Protein AF-A0A1X0BZA3-F1 (afdb_monomer)

Sec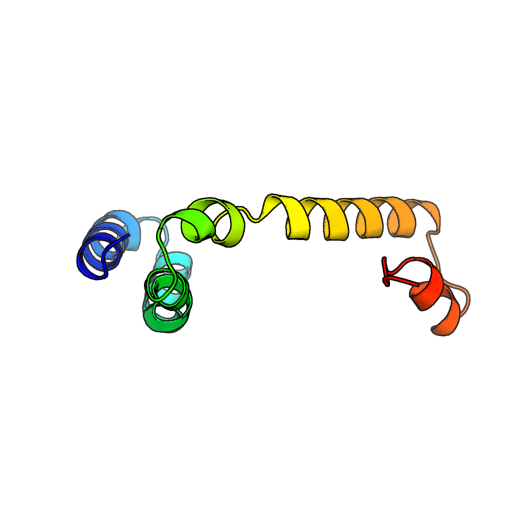ondary structure (DSSP, 8-state):
--HHHHHHHHHHHTTT-HHHHHHHHHTHHHHHHGGGS-HHHHHHHH-THHHHHHHHHHHHHHHHH-S-SSHHHHHTTS----

Organism: Mycolicibacterium celeriflavum (NCBI:txid1249101)

Mean predicted aligned error: 10.59 Å

Radius of gyration: 18.4 Å; Cα contacts (8 Å, |Δi|>4): 29; chains: 1; bounding box: 33×27×49 Å

pLDDT: mean 74.92, std 9.08, range [47.47, 89.88]

Foldseek 3Di:
DDLVVLVVVLVVCCVPCVPVSVVSVVCVCVVCVLVVDDPVCSVVVVDCVVVCVQVVQLVVVCVVVVDDPDPVSSVVSRPDDD

Sequence (82 aa):
MSAARLIAFADRYVAIYPAAMKILSTDREGLTAYLRFPTEHHHRIRHSNFIERTFGETRRRAKVIGRFPGETSCISIAPWPT

InterPro domains:
  IPR001207 Transposase, mutator type [PF00872] (4-75)
  IPR001207 Transposase, mutator type [PTHR33217] (6-77)

Solvent-accessible surface area (backbone atoms only — not comparable to full-atom values): 5106 Å² total; per-residue (Å²): 128,58,76,68,57,53,51,61,48,34,72,71,40,35,89,82,39,50,71,62,33,51,50,53,64,72,44,43,65,70,75,44,52,63,72,78,52,61,75,84,50,43,64,64,72,67,49,55,63,64,60,54,48,53,52,49,52,39,51,55,55,51,63,74,60,75,67,78,96,45,80,73,65,57,57,79,57,52,90,68,91,125

Structure (mmCIF, N/CA/C/O backbone):
data_AF-A0A1X0BZA3-F1
#
_entry.id   AF-A0A1X0BZA3-F1
#
loop_
_atom_site.group_PDB
_atom_site.id
_atom_site.type_symbol
_atom_site.label_atom_id
_atom_site.label_alt_id
_atom_site.label_comp_id
_atom_site.label_asym_id
_atom_site.label_entity_id
_atom_site.label_seq_id
_atom_site.pdbx_PDB_ins_code
_atom_site.Cartn_x
_atom_site.Cartn_y
_atom_site.Cartn_z
_atom_site.occupancy
_atom_site.B_iso_or_equiv
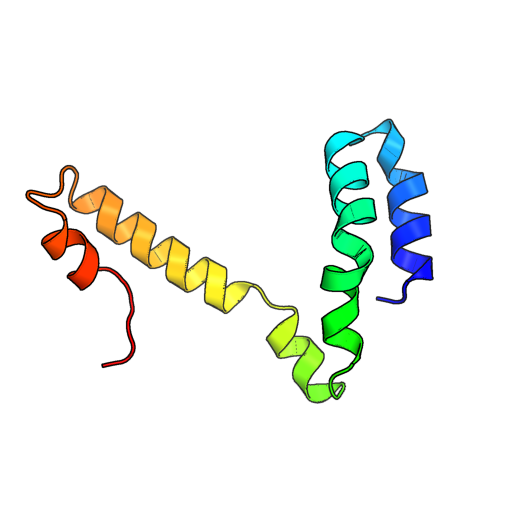_atom_site.auth_seq_id
_atom_site.auth_comp_id
_atom_site.auth_asym_id
_atom_site.auth_atom_id
_atom_site.pdbx_PDB_model_num
ATOM 1 N N . MET A 1 1 ? -9.509 -2.491 -12.238 1.00 58.91 1 MET A N 1
ATOM 2 C CA . MET A 1 1 ? -8.360 -2.675 -13.158 1.00 58.91 1 MET A CA 1
ATOM 3 C C . MET A 1 1 ? -8.350 -4.127 -13.575 1.00 58.91 1 MET A C 1
ATOM 5 O O . MET A 1 1 ? -8.305 -4.959 -12.693 1.00 58.91 1 MET A O 1
ATOM 9 N N . SER A 1 2 ? -8.437 -4.459 -14.859 1.00 64.81 2 SER A N 1
ATOM 10 C CA . SER A 1 2 ? -8.323 -5.859 -15.284 1.00 64.81 2 SER A CA 1
ATOM 11 C C . SER A 1 2 ? -6.877 -6.354 -15.149 1.00 64.81 2 SER A C 1
ATOM 13 O O . SER A 1 2 ? -5.935 -5.571 -15.279 1.00 64.81 2 SER A O 1
ATOM 15 N N . ALA A 1 3 ? -6.702 -7.658 -14.928 1.00 68.19 3 ALA A N 1
ATOM 16 C CA . ALA A 1 3 ? -5.404 -8.336 -14.864 1.00 68.19 3 ALA A CA 1
ATOM 17 C C . ALA A 1 3 ? -4.477 -8.003 -16.056 1.00 68.19 3 ALA A C 1
ATOM 19 O O . ALA A 1 3 ? -3.271 -7.848 -15.882 1.00 68.19 3 ALA A O 1
ATOM 20 N N . ALA A 1 4 ? -5.047 -7.812 -17.250 1.00 76.19 4 ALA A N 1
ATOM 21 C CA . ALA A 1 4 ? -4.317 -7.412 -18.453 1.00 76.19 4 ALA A CA 1
ATOM 22 C C . ALA A 1 4 ? -3.736 -5.984 -18.377 1.00 76.19 4 ALA A C 1
ATOM 24 O O . ALA A 1 4 ? -2.643 -5.733 -18.878 1.00 76.19 4 ALA A O 1
ATOM 25 N N . ARG A 1 5 ? -4.420 -5.041 -17.707 1.00 80.00 5 ARG A N 1
ATOM 26 C CA . ARG A 1 5 ? -3.908 -3.667 -17.527 1.00 80.00 5 ARG A CA 1
ATOM 27 C C . ARG A 1 5 ? -2.726 -3.599 -16.567 1.00 80.00 5 ARG A C 1
ATOM 29 O O . ARG A 1 5 ? -1.903 -2.707 -16.727 1.00 80.00 5 ARG A O 1
ATOM 36 N N . LEU A 1 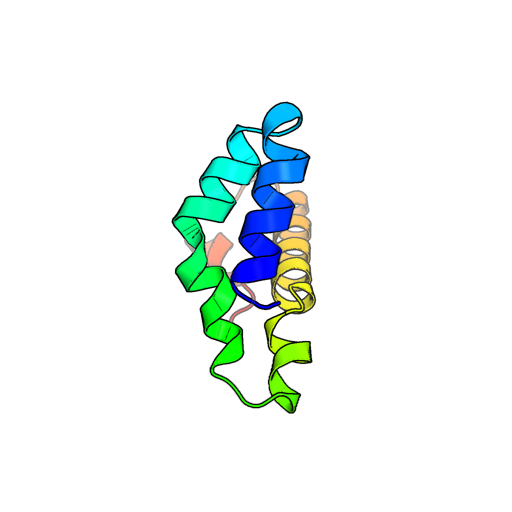6 ? -2.647 -4.501 -15.585 1.00 79.38 6 LEU A N 1
ATOM 37 C CA . LEU A 1 6 ? -1.494 -4.579 -14.680 1.00 79.38 6 LEU A CA 1
ATOM 38 C C . LEU A 1 6 ? -0.233 -5.017 -15.430 1.00 79.38 6 LEU A C 1
ATOM 40 O O . LEU A 1 6 ? 0.811 -4.408 -15.243 1.00 79.38 6 LEU A O 1
ATOM 44 N N . ILE A 1 7 ? -0.355 -5.999 -16.326 1.00 81.25 7 ILE A N 1
ATOM 45 C CA . ILE A 1 7 ? 0.763 -6.486 -17.149 1.00 81.25 7 ILE A CA 1
ATOM 46 C C . ILE A 1 7 ? 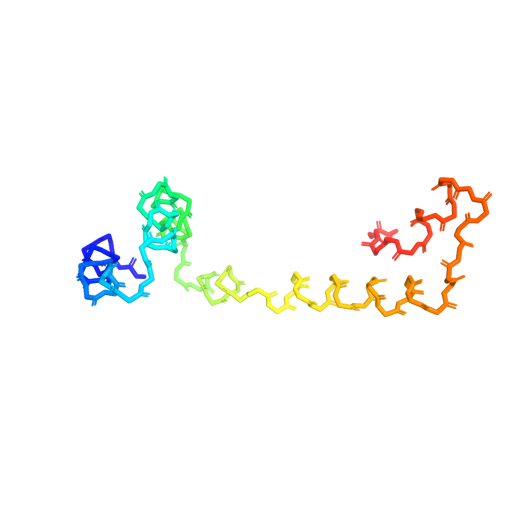1.255 -5.379 -18.088 1.00 81.25 7 ILE A C 1
ATOM 48 O O . ILE A 1 7 ? 2.422 -5.013 -18.045 1.00 81.25 7 ILE A O 1
ATOM 52 N N . ALA A 1 8 ? 0.345 -4.742 -18.833 1.00 85.25 8 ALA A N 1
ATOM 53 C CA . ALA A 1 8 ? 0.707 -3.642 -19.731 1.00 85.25 8 ALA A CA 1
ATOM 54 C C . ALA A 1 8 ? 1.340 -2.439 -19.000 1.00 85.25 8 ALA A C 1
ATOM 56 O O . ALA A 1 8 ? 2.118 -1.685 -19.585 1.00 85.25 8 ALA A O 1
ATOM 57 N N . PHE A 1 9 ? 0.990 -2.231 -17.727 1.00 84.88 9 PHE A N 1
ATOM 58 C CA . PHE A 1 9 ? 1.616 -1.218 -16.883 1.00 84.88 9 PHE A CA 1
ATOM 59 C C . PHE A 1 9 ? 3.010 -1.653 -16.415 1.00 84.88 9 PHE A C 1
ATOM 61 O O . PHE A 1 9 ? 3.944 -0.857 -16.496 1.00 84.88 9 PHE A O 1
ATOM 68 N N . ALA A 1 10 ? 3.164 -2.907 -15.983 1.00 84.75 10 ALA A N 1
ATOM 69 C CA . ALA A 1 10 ? 4.450 -3.465 -15.584 1.00 84.75 10 ALA A CA 1
ATOM 70 C C . ALA A 1 10 ? 5.471 -3.385 -16.727 1.00 84.75 10 ALA A C 1
ATOM 72 O O . ALA A 1 10 ? 6.548 -2.826 -16.532 1.00 84.75 10 ALA A O 1
ATOM 73 N N . ASP A 1 11 ? 5.094 -3.815 -17.932 1.00 85.81 11 ASP A N 1
ATOM 74 C CA . ASP A 1 11 ? 5.971 -3.799 -19.110 1.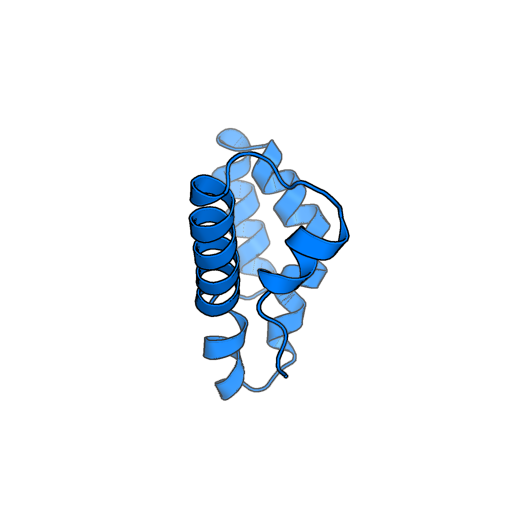00 85.81 11 ASP A CA 1
ATOM 75 C C . ASP A 1 11 ? 6.414 -2.381 -19.493 1.00 85.81 11 ASP A C 1
ATOM 77 O O . ASP A 1 11 ? 7.546 -2.163 -19.920 1.00 85.81 11 ASP A O 1
ATOM 81 N N . ARG A 1 12 ? 5.543 -1.383 -19.299 1.00 88.38 12 ARG A N 1
ATOM 82 C CA . ARG A 1 12 ? 5.853 0.015 -19.620 1.00 88.38 12 ARG A CA 1
ATOM 83 C C . ARG A 1 12 ? 6.852 0.639 -18.647 1.00 88.38 12 ARG A C 1
ATOM 85 O O . ARG A 1 12 ? 7.669 1.456 -19.061 1.00 88.38 12 ARG A O 1
ATOM 92 N N . TYR A 1 13 ? 6.762 0.305 -17.361 1.00 86.56 13 TYR A N 1
ATOM 93 C CA . TYR A 1 13 ? 7.528 0.979 -16.308 1.00 86.56 13 TYR A CA 1
ATOM 94 C C . TYR A 1 13 ? 8.662 0.135 -15.722 1.00 86.56 13 TYR A C 1
ATOM 96 O O . TYR A 1 13 ? 9.409 0.639 -14.883 1.00 86.56 13 TYR A O 1
ATOM 104 N N . VAL A 1 14 ? 8.849 -1.108 -16.177 1.00 86.94 14 VAL A N 1
ATOM 105 C CA . VAL A 1 14 ? 9.915 -1.999 -15.688 1.00 86.94 14 VAL A CA 1
ATOM 106 C C . VAL A 1 14 ? 11.310 -1.401 -15.871 1.00 86.94 14 VAL A C 1
ATOM 108 O O . VAL A 1 14 ? 12.144 -1.532 -14.980 1.00 86.94 14 VAL A O 1
ATOM 111 N N . ALA A 1 15 ? 11.542 -0.677 -16.971 1.00 85.44 15 ALA A N 1
ATOM 112 C CA . ALA A 1 15 ? 12.827 -0.041 -17.259 1.00 85.44 15 ALA A CA 1
ATOM 113 C C . ALA A 1 15 ? 13.146 1.136 -16.318 1.00 85.44 15 ALA A C 1
ATOM 115 O O . ALA A 1 15 ? 14.311 1.446 -16.096 1.00 85.44 15 ALA A O 1
ATOM 116 N N . ILE A 1 16 ? 12.118 1.787 -15.764 1.00 89.88 16 ILE A N 1
ATOM 117 C CA . ILE A 1 16 ? 12.264 2.989 -14.930 1.00 89.88 16 ILE A CA 1
ATOM 118 C C . ILE A 1 16 ? 12.229 2.618 -13.440 1.00 89.88 16 ILE A C 1
ATOM 120 O O . ILE A 1 16 ? 12.990 3.163 -12.645 1.00 89.88 16 ILE A O 1
ATOM 124 N N . TYR A 1 17 ? 11.376 1.663 -13.052 1.00 85.88 17 TYR A N 1
ATOM 125 C CA . TYR A 1 17 ? 11.167 1.261 -11.658 1.00 85.88 17 TYR A CA 1
ATOM 126 C C . TYR A 1 17 ? 11.101 -0.268 -11.497 1.00 85.88 17 TYR A C 1
ATOM 128 O O . TYR A 1 17 ? 10.042 -0.818 -11.171 1.00 85.88 17 TYR A O 1
ATOM 136 N N . PRO A 1 18 ? 12.227 -0.985 -11.661 1.00 85.88 18 PRO A N 1
ATOM 137 C CA . PRO A 1 18 ? 12.243 -2.449 -11.661 1.00 85.88 18 PRO A CA 1
ATOM 138 C C . PRO A 1 18 ? 11.791 -3.056 -10.323 1.00 85.88 18 PRO A C 1
ATOM 140 O O . PRO A 1 18 ? 11.065 -4.049 -10.302 1.00 85.88 18 PRO A O 1
ATOM 143 N N . ALA A 1 19 ? 12.152 -2.436 -9.194 1.00 85.56 19 ALA A N 1
ATOM 144 C CA . ALA A 1 19 ? 11.761 -2.914 -7.866 1.00 85.56 19 ALA A CA 1
ATOM 145 C C . ALA A 1 19 ? 10.246 -2.801 -7.620 1.00 85.56 19 ALA A C 1
ATOM 147 O O . ALA A 1 19 ? 9.631 -3.732 -7.101 1.00 85.56 19 ALA A O 1
ATOM 148 N N . ALA A 1 20 ? 9.630 -1.691 -8.040 1.00 84.06 20 ALA A N 1
ATOM 149 C CA . ALA A 1 20 ? 8.192 -1.483 -7.894 1.00 84.06 20 ALA A CA 1
ATOM 150 C C . ALA A 1 20 ? 7.392 -2.444 -8.786 1.00 84.06 20 ALA A C 1
ATOM 152 O O . ALA A 1 20 ? 6.407 -3.025 -8.335 1.00 84.06 20 ALA A O 1
ATOM 153 N N . MET A 1 21 ? 7.845 -2.671 -10.025 1.00 86.19 21 MET A N 1
ATOM 154 C CA . MET A 1 21 ? 7.182 -3.614 -10.932 1.00 86.19 21 MET A CA 1
ATOM 155 C C . MET A 1 21 ? 7.322 -5.067 -10.469 1.00 86.19 21 MET A C 1
ATOM 157 O O . MET A 1 21 ? 6.385 -5.844 -10.626 1.00 86.19 21 MET A O 1
ATOM 161 N N . LYS A 1 22 ? 8.437 -5.434 -9.822 1.00 84.69 22 LYS A N 1
ATOM 162 C CA . LYS A 1 22 ? 8.590 -6.756 -9.195 1.00 84.69 22 LYS A CA 1
ATOM 163 C C . LYS A 1 22 ? 7.535 -6.990 -8.111 1.00 84.69 22 LYS A C 1
ATOM 165 O O . LYS A 1 22 ? 6.898 -8.036 -8.106 1.00 84.69 22 LYS A O 1
ATOM 170 N N . ILE A 1 23 ? 7.322 -6.010 -7.231 1.00 85.00 23 ILE A N 1
ATOM 171 C CA . ILE A 1 23 ? 6.305 -6.086 -6.170 1.00 85.00 23 ILE A CA 1
ATOM 172 C C . ILE A 1 23 ? 4.902 -6.181 -6.776 1.00 85.00 23 ILE A C 1
ATOM 174 O O . ILE A 1 23 ? 4.112 -7.024 -6.365 1.00 85.00 23 ILE A O 1
ATOM 178 N N . LEU A 1 24 ? 4.617 -5.368 -7.795 1.00 83.12 24 LEU A N 1
ATOM 179 C CA . LEU A 1 24 ? 3.328 -5.357 -8.487 1.00 83.12 24 LEU A CA 1
ATOM 180 C C . LEU A 1 24 ? 3.009 -6.696 -9.175 1.00 83.12 24 LEU A C 1
ATOM 182 O O . LEU A 1 24 ? 1.852 -7.112 -9.198 1.00 83.12 24 LEU A O 1
ATOM 186 N N . SER A 1 25 ? 4.025 -7.381 -9.706 1.00 80.06 25 SER A N 1
ATOM 187 C CA . SER A 1 25 ? 3.882 -8.722 -10.283 1.00 80.06 25 SER A CA 1
ATOM 188 C C . SER A 1 25 ? 3.653 -9.799 -9.221 1.00 80.06 25 SER A C 1
ATOM 190 O O . SER A 1 25 ? 2.813 -10.673 -9.428 1.00 80.06 25 SER A O 1
ATOM 192 N N . THR A 1 26 ? 4.351 -9.730 -8.082 1.00 83.25 26 THR A N 1
ATOM 193 C CA . THR A 1 26 ? 4.189 -10.691 -6.976 1.00 83.25 26 THR A CA 1
ATOM 194 C C . THR A 1 26 ? 2.838 -10.539 -6.270 1.00 83.25 26 THR A C 1
ATOM 196 O O . THR A 1 26 ? 2.199 -11.536 -5.959 1.00 83.25 26 THR A O 1
ATOM 199 N N . ASP A 1 27 ? 2.366 -9.308 -6.058 1.00 80.75 27 ASP A N 1
ATOM 200 C CA . ASP A 1 27 ? 1.128 -9.011 -5.315 1.00 80.75 27 ASP A CA 1
ATOM 201 C C . ASP A 1 27 ? -0.121 -8.901 -6.216 1.00 80.75 27 ASP A C 1
ATOM 203 O O . ASP A 1 27 ? -1.162 -8.345 -5.861 1.00 80.75 27 ASP A O 1
ATOM 207 N N . ARG A 1 28 ? -0.044 -9.442 -7.434 1.00 75.88 28 ARG A N 1
ATOM 208 C CA . ARG A 1 28 ? -1.110 -9.353 -8.442 1.00 75.88 28 ARG A CA 1
ATOM 209 C C . ARG A 1 28 ? -2.453 -9.903 -7.947 1.00 75.88 28 ARG A C 1
ATOM 211 O O . ARG A 1 28 ? -3.512 -9.374 -8.303 1.00 75.88 28 ARG A O 1
ATOM 218 N N . GLU A 1 29 ? -2.426 -10.975 -7.165 1.00 75.25 29 GLU A N 1
ATOM 219 C CA . GLU A 1 29 ? -3.636 -11.604 -6.627 1.00 75.25 29 GLU A CA 1
ATOM 220 C C . GLU A 1 29 ? -4.309 -10.718 -5.571 1.00 75.25 29 GLU A C 1
ATOM 222 O O . GLU A 1 29 ? -5.525 -10.519 -5.629 1.00 75.25 29 GLU A O 1
ATOM 227 N N . GLY A 1 30 ? -3.526 -10.083 -4.692 1.00 78.38 30 GLY A N 1
ATOM 228 C CA . GLY A 1 30 ? -4.020 -9.110 -3.716 1.00 78.38 30 GLY A CA 1
ATOM 229 C C . GLY A 1 30 ? -4.628 -7.878 -4.390 1.00 78.38 30 GLY A C 1
ATOM 230 O O . GLY A 1 30 ? -5.753 -7.474 -4.086 1.00 78.38 30 GLY A O 1
ATOM 231 N N . LEU A 1 31 ? -3.949 -7.348 -5.411 1.00 74.88 31 LEU A N 1
ATOM 232 C CA . LEU A 1 31 ? -4.408 -6.188 -6.181 1.00 74.88 31 LEU A CA 1
ATOM 233 C C . LEU A 1 31 ? -5.664 -6.450 -7.022 1.00 74.88 31 LEU A C 1
ATOM 235 O O . LEU A 1 31 ? -6.300 -5.499 -7.470 1.00 74.88 31 LEU A O 1
ATOM 239 N N . THR A 1 32 ? -6.034 -7.705 -7.274 1.00 75.69 32 THR A N 1
ATOM 240 C CA . THR A 1 32 ? -7.249 -8.052 -8.034 1.00 75.69 32 THR A CA 1
ATOM 241 C C . THR A 1 32 ? -8.378 -8.581 -7.155 1.00 75.69 32 THR A C 1
ATOM 243 O O . THR A 1 32 ? -9.519 -8.632 -7.614 1.00 75.69 32 THR A O 1
ATOM 246 N N . ALA A 1 33 ? -8.112 -8.883 -5.881 1.00 79.75 33 ALA A N 1
ATOM 247 C CA . ALA A 1 33 ? -9.107 -9.382 -4.936 1.00 79.75 33 ALA A CA 1
ATOM 248 C C . ALA A 1 33 ? -10.312 -8.440 -4.778 1.00 79.75 33 ALA A C 1
ATOM 250 O O . ALA A 1 33 ? -11.445 -8.913 -4.684 1.00 79.75 33 ALA A O 1
ATOM 251 N N . TYR A 1 34 ? -10.104 -7.116 -4.837 1.00 72.50 34 TYR A N 1
ATOM 252 C CA . TYR A 1 34 ? -11.199 -6.149 -4.699 1.00 72.50 34 TYR A CA 1
ATOM 253 C C . TYR A 1 34 ? -12.238 -6.231 -5.825 1.00 72.50 34 TYR A C 1
ATOM 255 O O . TYR A 1 34 ? -13.363 -5.799 -5.620 1.00 72.50 34 TYR A O 1
ATOM 263 N N . LEU A 1 35 ? -11.884 -6.788 -6.991 1.00 75.94 35 LEU A N 1
ATOM 264 C CA . LEU A 1 35 ? -12.782 -6.924 -8.146 1.00 75.94 35 LEU A CA 1
ATOM 265 C C . LEU A 1 35 ? -13.825 -8.030 -7.969 1.00 75.94 35 LEU A C 1
ATOM 267 O O . LEU A 1 35 ? -14.718 -8.159 -8.801 1.00 75.94 35 LEU A O 1
ATOM 271 N N . ARG A 1 36 ? -13.680 -8.855 -6.926 1.00 79.50 36 ARG A N 1
ATOM 272 C CA . ARG A 1 36 ? -14.649 -9.896 -6.566 1.00 79.50 36 ARG A CA 1
ATOM 273 C C . ARG A 1 36 ? -15.880 -9.320 -5.863 1.00 79.50 36 ARG A C 1
ATOM 275 O O . ARG A 1 36 ? -16.870 -10.028 -5.717 1.00 79.50 36 ARG A O 1
ATOM 282 N N . PHE A 1 37 ? -15.810 -8.070 -5.407 1.00 75.00 37 PHE A N 1
ATOM 283 C CA . PHE A 1 37 ? -16.907 -7.393 -4.726 1.00 75.00 37 PHE A CA 1
ATOM 284 C C . PHE A 1 37 ? -17.819 -6.656 -5.723 1.00 75.00 37 PHE A C 1
ATOM 286 O O . PHE A 1 37 ? -17.415 -6.381 -6.852 1.00 75.00 37 PHE A O 1
ATOM 293 N N . PRO A 1 38 ? -19.056 -6.317 -5.324 1.00 81.38 38 PRO A N 1
ATOM 294 C CA . PRO A 1 38 ? -19.927 -5.451 -6.108 1.00 81.38 38 PRO A CA 1
ATOM 295 C C . PRO A 1 38 ? -19.278 -4.101 -6.438 1.00 81.38 38 PRO A C 1
ATOM 297 O O . PRO A 1 38 ? -18.504 -3.539 -5.651 1.00 81.38 38 PRO A O 1
ATOM 300 N N . THR A 1 39 ? -19.634 -3.545 -7.596 1.00 75.88 39 THR A N 1
ATOM 301 C CA . THR A 1 39 ? -19.058 -2.296 -8.106 1.00 75.88 39 THR A CA 1
ATOM 302 C C . THR A 1 39 ? -19.293 -1.096 -7.194 1.00 75.88 39 THR A C 1
ATOM 304 O O . THR A 1 39 ? -18.453 -0.193 -7.183 1.00 75.88 39 THR A O 1
ATOM 307 N N . GLU A 1 40 ? -20.361 -1.086 -6.386 1.00 81.12 40 GLU A N 1
ATOM 308 C CA . GLU A 1 40 ? -20.603 -0.017 -5.408 1.00 81.12 40 GLU A CA 1
ATOM 309 C C . GLU A 1 40 ? -19.497 0.054 -4.343 1.00 81.12 40 GLU A C 1
ATOM 311 O O . GLU A 1 40 ? -19.144 1.134 -3.860 1.00 81.12 40 GLU A O 1
ATOM 316 N N . HIS A 1 41 ? -18.898 -1.086 -3.989 1.00 77.44 41 HIS A N 1
ATOM 317 C CA . HIS A 1 41 ? -17.874 -1.158 -2.949 1.00 77.44 41 HIS A CA 1
ATOM 318 C C . HIS A 1 41 ? -16.467 -0.866 -3.465 1.00 77.44 41 HIS A C 1
ATOM 320 O O . HIS A 1 41 ? -15.609 -0.454 -2.683 1.00 77.44 41 HIS A O 1
ATOM 326 N N . HIS A 1 42 ? -16.225 -0.985 -4.774 1.00 77.56 42 HIS A N 1
ATOM 327 C CA . HIS A 1 42 ? -14.910 -0.728 -5.368 1.00 77.56 42 HIS A CA 1
ATOM 328 C C . HIS A 1 42 ? -14.373 0.668 -5.051 1.00 77.56 42 HIS A C 1
ATOM 330 O O . HIS A 1 42 ? -13.175 0.820 -4.821 1.00 77.56 42 HIS A O 1
ATOM 336 N N . HIS A 1 43 ? -15.241 1.684 -5.011 1.00 73.56 43 HIS A N 1
ATOM 337 C CA . HIS A 1 43 ? -14.820 3.042 -4.677 1.00 73.56 43 HIS A CA 1
ATOM 338 C C . HIS A 1 43 ? -14.277 3.107 -3.245 1.00 73.56 43 HIS A C 1
ATOM 340 O O . HIS A 1 43 ? -13.176 3.595 -3.028 1.00 73.56 43 HIS A O 1
ATOM 346 N N . ARG A 1 44 ? -15.000 2.544 -2.270 1.00 74.12 44 ARG A N 1
ATOM 347 C CA . ARG A 1 44 ? -14.567 2.530 -0.864 1.00 74.12 44 ARG A CA 1
ATOM 348 C C . ARG A 1 44 ? -13.324 1.668 -0.636 1.00 74.12 44 ARG A C 1
ATOM 350 O O . ARG A 1 44 ? -12.436 2.104 0.081 1.00 74.12 44 ARG A O 1
ATOM 357 N N . ILE A 1 45 ? -13.247 0.493 -1.262 1.00 74.12 45 ILE A N 1
ATOM 358 C CA . ILE A 1 45 ? -12.133 -0.455 -1.084 1.00 74.12 45 ILE A CA 1
ATOM 359 C C . ILE A 1 45 ? -10.835 0.077 -1.708 1.00 74.12 45 ILE A C 1
ATOM 361 O O . ILE A 1 45 ? -9.751 -0.164 -1.186 1.00 74.12 45 ILE A O 1
ATOM 365 N N . ARG A 1 46 ? -10.923 0.818 -2.820 1.00 70.88 46 ARG A N 1
ATOM 366 C CA . ARG A 1 46 ? -9.743 1.353 -3.513 1.00 70.88 46 ARG A CA 1
ATOM 367 C C . ARG A 1 46 ? -9.130 2.569 -2.817 1.00 70.88 46 ARG A C 1
ATOM 369 O O . ARG A 1 46 ? -7.950 2.848 -3.019 1.00 70.88 46 ARG A O 1
ATOM 376 N N . HIS A 1 47 ? -9.917 3.317 -2.046 1.00 71.88 47 HIS A N 1
ATOM 377 C CA . HIS A 1 47 ? -9.426 4.509 -1.362 1.00 71.88 47 HIS A CA 1
ATOM 378 C C . HIS A 1 47 ? -8.636 4.129 -0.113 1.00 71.88 47 HIS A C 1
ATOM 380 O O . HIS A 1 47 ? -9.203 3.696 0.886 1.00 71.88 47 HIS A O 1
ATOM 386 N N . SER A 1 48 ? -7.331 4.400 -0.128 1.00 74.44 48 SER A N 1
ATOM 387 C CA . SER A 1 48 ? -6.486 4.303 1.065 1.00 74.44 48 SER A CA 1
ATOM 388 C C . SER A 1 48 ? -6.724 5.447 2.057 1.00 74.44 48 SER A C 1
ATOM 390 O O . SER A 1 48 ? -6.158 5.419 3.141 1.00 74.44 48 SER A O 1
ATOM 392 N N . ASN A 1 49 ? -7.594 6.419 1.744 1.00 71.50 49 ASN A N 1
ATOM 393 C CA . ASN A 1 49 ? -7.881 7.595 2.577 1.00 71.50 49 ASN A CA 1
ATOM 394 C C . ASN A 1 49 ? -8.133 7.263 4.051 1.00 71.50 49 ASN A C 1
ATOM 396 O O . ASN A 1 49 ? -7.685 8.003 4.920 1.00 71.50 49 ASN A O 1
ATOM 400 N N . PHE A 1 50 ? -8.845 6.171 4.341 1.00 69.06 50 PHE A N 1
ATOM 401 C CA . PHE A 1 50 ? -9.085 5.751 5.720 1.00 69.06 50 PHE A CA 1
ATOM 402 C C . PHE A 1 50 ? -7.782 5.328 6.407 1.00 69.06 50 PHE A C 1
ATOM 404 O O . PHE A 1 50 ? -7.451 5.838 7.470 1.00 69.06 50 PHE A O 1
ATOM 411 N N . ILE A 1 51 ? -7.012 4.454 5.764 1.00 75.25 51 ILE A N 1
ATOM 412 C CA . ILE A 1 51 ? -5.738 3.939 6.272 1.00 75.25 51 ILE A CA 1
ATOM 413 C C . ILE A 1 51 ? -4.721 5.079 6.431 1.00 75.25 51 ILE A C 1
ATOM 415 O O . ILE A 1 51 ? -4.136 5.244 7.499 1.00 75.25 51 ILE A O 1
ATOM 419 N N . GLU A 1 52 ? -4.567 5.914 5.406 1.00 81.19 52 GLU A N 1
ATOM 420 C CA . GLU A 1 52 ? -3.653 7.060 5.394 1.00 81.19 52 GLU A CA 1
ATOM 421 C C . GLU A 1 52 ? -4.013 8.100 6.458 1.00 81.19 52 GLU A C 1
ATOM 423 O O . GLU A 1 52 ? -3.133 8.630 7.138 1.00 81.19 52 GLU A O 1
ATOM 428 N N . ARG A 1 53 ? -5.309 8.383 6.648 1.00 82.19 53 ARG A N 1
ATOM 429 C CA . ARG A 1 53 ? -5.771 9.311 7.685 1.00 82.19 53 ARG A CA 1
ATOM 430 C C . ARG A 1 53 ? -5.489 8.762 9.077 1.00 82.19 53 ARG A C 1
ATOM 432 O O . ARG A 1 53 ? -4.899 9.469 9.888 1.00 82.19 53 ARG A O 1
ATOM 439 N N . THR A 1 54 ? -5.843 7.506 9.328 1.00 76.81 54 THR A N 1
ATOM 440 C CA . THR A 1 54 ? -5.623 6.835 10.613 1.00 76.81 54 THR A CA 1
ATOM 441 C C . THR A 1 54 ? -4.133 6.789 10.965 1.00 76.81 54 THR A C 1
ATOM 443 O O . THR A 1 54 ? -3.731 7.273 12.023 1.00 76.81 54 THR A O 1
ATOM 446 N N . PHE A 1 55 ? -3.276 6.311 10.057 1.00 75.38 55 PHE A N 1
ATOM 447 C CA . PHE A 1 55 ? -1.828 6.281 10.292 1.00 75.38 55 PHE A CA 1
ATOM 448 C C . PHE A 1 55 ? -1.208 7.679 10.374 1.00 75.38 55 PHE A C 1
ATOM 450 O O . PHE A 1 55 ? -0.298 7.907 11.176 1.00 75.38 55 PHE A O 1
ATOM 457 N N . GLY A 1 56 ? -1.694 8.629 9.575 1.00 80.25 56 GLY A N 1
ATOM 458 C CA . GLY A 1 56 ? -1.258 10.021 9.615 1.00 80.25 56 GLY A CA 1
ATOM 459 C C . GLY A 1 56 ? -1.556 10.683 10.959 1.00 80.25 56 GLY A C 1
ATOM 460 O O . GLY A 1 56 ? -0.688 11.354 11.523 1.00 80.25 56 GLY A O 1
ATOM 461 N N . GLU A 1 57 ? -2.750 10.464 11.507 1.00 81.50 57 GLU A N 1
ATOM 462 C CA . GLU A 1 57 ? -3.152 10.951 12.827 1.00 81.50 57 GLU A CA 1
ATOM 463 C C . GLU A 1 57 ? -2.313 10.305 13.942 1.00 81.50 57 GLU A C 1
ATOM 465 O O . GLU A 1 57 ? -1.754 11.026 14.776 1.00 81.50 57 GLU A O 1
ATOM 470 N N . THR A 1 58 ? -2.117 8.982 13.913 1.00 76.56 58 THR A N 1
ATOM 471 C CA . THR A 1 58 ? -1.245 8.269 14.864 1.00 76.56 58 THR A CA 1
ATOM 472 C C . THR A 1 58 ? 0.192 8.788 14.816 1.00 76.56 58 THR A C 1
ATOM 474 O O . THR A 1 58 ? 0.775 9.087 15.858 1.00 76.56 58 THR A O 1
ATOM 477 N N . ARG A 1 59 ? 0.768 8.979 13.621 1.00 77.25 59 ARG A N 1
ATOM 478 C CA . ARG A 1 59 ? 2.133 9.508 13.460 1.00 77.25 59 ARG A CA 1
ATOM 479 C C . ARG A 1 59 ? 2.259 10.938 13.989 1.00 77.25 59 ARG A C 1
ATOM 481 O O . ARG A 1 59 ? 3.263 11.262 14.621 1.00 77.25 59 ARG A O 1
ATOM 488 N N . ARG A 1 60 ? 1.256 11.795 13.763 1.00 79.25 60 ARG A N 1
ATOM 489 C CA . ARG A 1 60 ? 1.228 13.164 14.312 1.00 79.25 60 ARG A CA 1
ATOM 490 C C . ARG A 1 60 ? 1.200 13.151 15.839 1.00 79.25 60 ARG A C 1
ATOM 492 O O . ARG A 1 60 ? 1.982 13.871 16.450 1.00 79.25 60 ARG A O 1
ATOM 499 N N . ARG A 1 61 ? 0.360 12.307 16.447 1.00 72.69 61 ARG A N 1
ATOM 500 C CA . ARG A 1 61 ? 0.268 12.162 17.911 1.00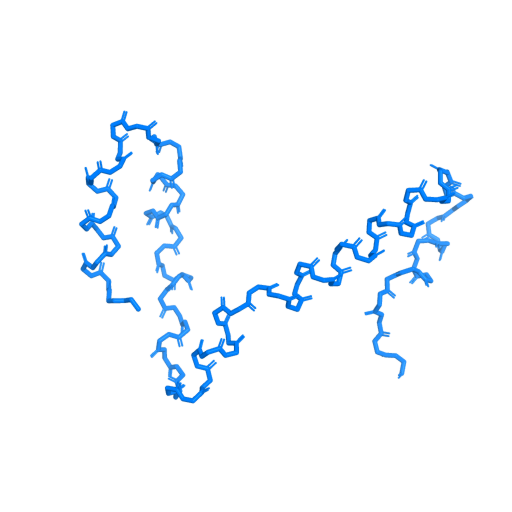 72.69 61 ARG A CA 1
ATOM 501 C C . ARG A 1 61 ? 1.558 11.604 18.512 1.00 72.69 61 ARG A C 1
ATOM 503 O O . ARG A 1 61 ? 2.062 12.157 19.482 1.00 72.69 61 ARG A O 1
ATOM 510 N N . ALA A 1 62 ? 2.149 10.587 17.887 1.00 71.50 62 ALA A N 1
ATOM 511 C CA . ALA A 1 62 ? 3.416 10.009 18.330 1.00 71.50 62 ALA A CA 1
ATOM 512 C C . ALA A 1 62 ? 4.586 11.005 18.242 1.00 71.50 62 ALA A C 1
ATOM 514 O O . ALA A 1 62 ? 5.422 11.052 19.141 1.00 71.50 62 ALA A O 1
ATOM 515 N N . LYS A 1 63 ? 4.622 11.852 17.202 1.00 74.88 63 LYS A N 1
ATOM 516 C CA . LYS A 1 63 ? 5.662 12.882 17.048 1.00 74.88 63 LYS A CA 1
ATOM 517 C C . LYS A 1 63 ? 5.665 13.896 18.198 1.00 74.88 63 LYS A C 1
ATOM 519 O O . LYS A 1 63 ? 6.734 14.354 18.580 1.00 74.88 63 LYS A O 1
ATOM 524 N N . VAL A 1 64 ? 4.494 14.242 18.735 1.00 71.88 64 VAL A N 1
ATOM 525 C CA . VAL A 1 64 ? 4.360 15.195 19.853 1.00 71.88 64 VAL A CA 1
ATOM 526 C C . VAL A 1 64 ? 4.820 14.584 21.181 1.00 71.88 64 VAL A C 1
ATOM 528 O O . VAL A 1 64 ? 5.357 15.295 22.021 1.00 71.88 64 VAL A O 1
ATOM 531 N N . ILE A 1 65 ? 4.650 13.273 21.366 1.00 70.00 65 ILE A N 1
ATOM 532 C CA . ILE A 1 65 ? 4.953 12.587 22.633 1.00 70.00 65 ILE A CA 1
ATOM 533 C C . ILE A 1 65 ? 6.457 12.317 22.797 1.00 70.00 65 ILE A C 1
ATOM 535 O O . ILE A 1 65 ? 6.961 12.283 23.917 1.00 70.00 65 ILE A O 1
ATOM 539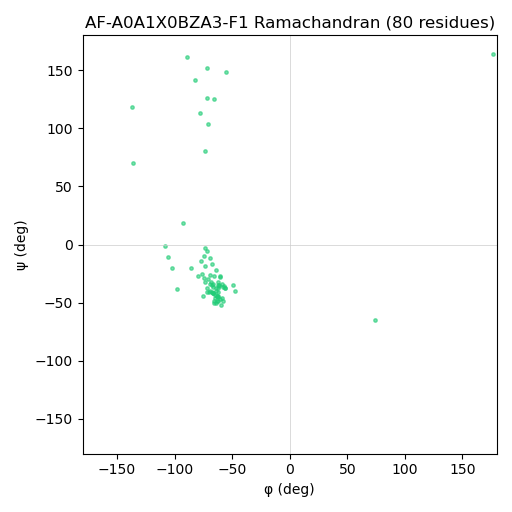 N N . GLY A 1 66 ? 7.202 12.183 21.695 1.00 66.50 66 GLY A N 1
ATOM 540 C CA . GLY A 1 66 ? 8.668 12.122 21.692 1.00 66.50 66 GLY A CA 1
ATOM 541 C C . GLY A 1 66 ? 9.247 10.793 22.194 1.00 66.50 66 GLY A C 1
ATOM 542 O O . GLY A 1 66 ? 9.868 10.070 21.417 1.00 66.50 66 GLY A O 1
ATOM 543 N N . ARG A 1 67 ? 9.043 10.443 23.470 1.00 63.47 67 ARG A N 1
ATOM 544 C CA . ARG A 1 67 ? 9.483 9.169 24.061 1.00 63.47 67 ARG A CA 1
ATOM 545 C C . ARG A 1 67 ? 8.385 8.591 24.941 1.00 63.47 67 ARG A C 1
ATOM 547 O O . ARG A 1 67 ? 7.984 9.193 25.931 1.00 63.47 67 ARG A O 1
ATOM 554 N N . PHE A 1 68 ? 7.914 7.406 24.571 1.00 61.78 68 PHE A N 1
ATOM 555 C CA . PHE A 1 68 ? 6.913 6.689 25.345 1.00 61.78 68 PHE A CA 1
ATOM 556 C C . PHE A 1 68 ? 7.532 6.152 26.643 1.00 61.78 68 PHE A C 1
ATOM 558 O O . PHE A 1 68 ? 8.547 5.457 26.571 1.00 61.78 68 PHE A O 1
ATOM 565 N N . PRO A 1 69 ? 6.951 6.448 27.822 1.00 63.12 69 PRO A N 1
ATOM 566 C CA . PRO A 1 69 ? 7.449 5.941 29.101 1.00 63.12 69 PRO A CA 1
ATOM 567 C C . PRO A 1 69 ? 7.183 4.436 29.319 1.00 63.12 69 PRO A C 1
ATOM 569 O O . PRO A 1 69 ? 7.675 3.877 30.291 1.00 63.12 69 PRO A O 1
ATOM 572 N N . GLY A 1 70 ? 6.450 3.761 28.422 1.00 63.91 70 GLY A N 1
ATOM 573 C CA . GLY A 1 70 ? 6.237 2.306 28.443 1.00 63.91 70 GLY A CA 1
ATOM 574 C C . GLY A 1 70 ? 5.284 1.819 27.343 1.00 63.91 70 GLY A C 1
ATOM 575 O O . GLY A 1 70 ? 4.548 2.618 26.762 1.00 63.91 70 GLY A O 1
ATOM 576 N N . GLU A 1 71 ? 5.267 0.515 27.059 1.00 65.19 71 GLU A N 1
ATOM 577 C CA . GLU A 1 71 ? 4.502 -0.095 25.950 1.00 65.19 71 GLU A CA 1
ATOM 578 C C . GLU A 1 71 ? 2.986 0.164 26.037 1.00 65.19 71 GLU A C 1
ATOM 580 O O . GLU A 1 71 ? 2.331 0.415 25.024 1.00 65.19 71 GLU A O 1
ATOM 585 N N . THR A 1 72 ? 2.430 0.229 27.250 1.00 62.56 72 THR A N 1
ATOM 586 C CA . THR A 1 72 ? 1.004 0.502 27.500 1.00 62.56 72 THR A CA 1
ATOM 587 C C . THR A 1 72 ? 0.582 1.915 27.086 1.00 62.56 72 THR A C 1
ATOM 589 O O . THR A 1 72 ? -0.568 2.137 26.712 1.00 62.56 72 THR A O 1
ATOM 592 N N . SER A 1 73 ? 1.509 2.881 27.098 1.00 61.75 73 SER A N 1
ATOM 593 C CA . SER A 1 73 ? 1.225 4.268 26.697 1.00 61.75 73 SER A CA 1
ATOM 594 C C . SER A 1 73 ? 1.069 4.439 25.18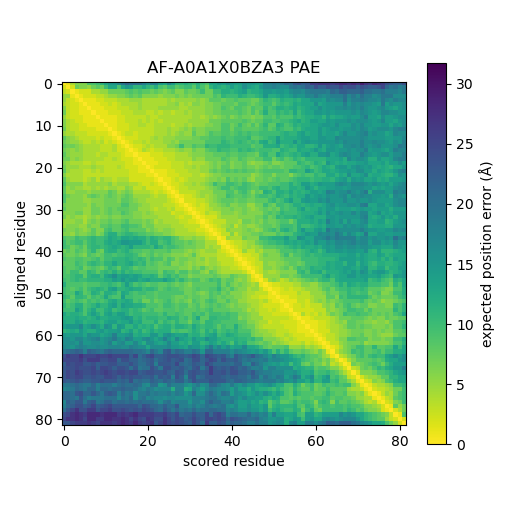1 1.00 61.75 73 SER A C 1
ATOM 596 O O . SER A 1 73 ? 0.453 5.402 24.736 1.00 61.75 73 SER A O 1
ATOM 598 N N . CYS A 1 74 ? 1.556 3.483 24.385 1.00 61.78 74 CYS A N 1
ATOM 599 C CA . CYS A 1 74 ? 1.353 3.458 22.937 1.00 61.78 74 CYS A CA 1
ATOM 600 C C . CYS A 1 74 ? -0.077 3.031 22.562 1.00 61.78 74 CYS A C 1
ATOM 602 O O . CYS A 1 74 ? -0.600 3.453 21.529 1.00 61.78 74 CYS A O 1
ATOM 604 N N . ILE A 1 75 ? -0.723 2.214 23.405 1.00 68.38 75 ILE A N 1
ATOM 605 C CA . ILE A 1 75 ? -2.059 1.653 23.151 1.00 68.38 75 ILE A CA 1
ATOM 606 C C . ILE A 1 75 ? -3.132 2.751 23.173 1.00 68.38 75 ILE A C 1
ATOM 608 O O . ILE A 1 75 ? -4.050 2.715 22.360 1.00 68.38 75 ILE A O 1
ATOM 612 N N . SER A 1 76 ? -2.985 3.776 24.020 1.00 64.75 76 SER A N 1
ATOM 613 C CA . SER A 1 76 ? -3.944 4.891 24.122 1.00 64.75 76 SER A CA 1
ATOM 614 C C . SER A 1 76 ? -3.975 5.819 22.898 1.00 64.75 76 SER A C 1
ATOM 616 O O . SER A 1 76 ? -4.867 6.656 22.775 1.00 64.75 76 SER A O 1
ATOM 618 N N . ILE A 1 77 ? -3.010 5.695 21.983 1.00 69.06 77 ILE A N 1
ATOM 619 C CA . ILE A 1 77 ? -2.903 6.527 20.771 1.00 69.06 77 ILE A CA 1
ATOM 620 C C . ILE A 1 77 ? -3.380 5.783 19.532 1.00 69.06 77 ILE A C 1
ATOM 622 O O . ILE A 1 77 ? -3.713 6.420 18.527 1.00 69.06 77 ILE A O 1
ATOM 626 N N . ALA A 1 78 ? -3.417 4.451 19.598 1.00 66.69 78 ALA A N 1
ATOM 627 C CA . ALA A 1 78 ? -4.012 3.643 18.558 1.00 66.69 78 ALA A CA 1
ATOM 628 C C . ALA A 1 78 ? 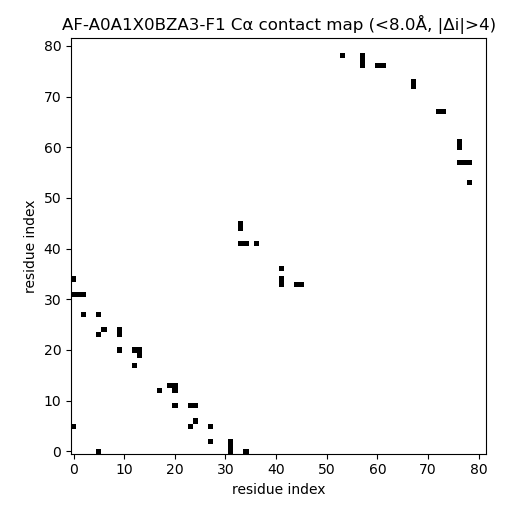-5.525 3.936 18.519 1.00 66.69 78 ALA A C 1
ATOM 630 O O . ALA A 1 78 ? -6.193 3.848 19.550 1.00 66.69 78 ALA A O 1
ATOM 631 N N . PRO A 1 79 ? -6.075 4.318 17.356 1.00 63.38 79 PRO A N 1
ATOM 632 C CA . PRO A 1 79 ? -7.501 4.551 17.193 1.00 63.38 79 PRO A CA 1
ATOM 633 C C . PRO A 1 79 ? -8.223 3.200 17.184 1.00 63.38 79 PRO A C 1
ATOM 635 O O . PRO A 1 79 ? -8.514 2.639 16.132 1.00 63.38 79 PRO A O 1
ATOM 638 N N . TRP A 1 80 ? -8.456 2.642 18.368 1.00 48.94 80 TRP A N 1
ATOM 639 C CA . TRP A 1 80 ? -9.360 1.513 18.543 1.00 48.94 80 TRP A CA 1
ATOM 640 C C . TRP A 1 80 ? -10.800 2.030 18.631 1.00 48.94 80 TRP A C 1
ATOM 642 O O . TRP A 1 80 ? -11.026 3.084 19.233 1.00 48.94 80 TRP A O 1
ATOM 652 N N . PRO A 1 81 ? -11.780 1.322 18.048 1.00 47.47 81 PRO A N 1
ATOM 653 C CA . PRO A 1 81 ? -13.176 1.576 18.347 1.00 47.47 81 PRO A CA 1
ATOM 654 C C . PRO A 1 81 ? -13.429 1.072 19.773 1.00 47.47 81 PRO A C 1
ATOM 656 O O . PRO A 1 81 ? -13.461 -0.134 20.006 1.00 47.47 81 PRO A O 1
ATOM 659 N N . THR A 1 82 ? -13.511 1.991 20.732 1.00 51.03 82 THR A N 1
ATOM 660 C CA . THR A 1 82 ? -14.202 1.747 22.008 1.00 51.03 82 THR A CA 1
ATOM 661 C C . THR A 1 82 ? -15.697 1.652 21.777 1.00 51.03 82 THR A C 1
ATOM 663 O O . THR A 1 82 ? -16.191 2.494 20.988 1.00 51.03 82 THR A O 1
#